Protein AF-A0A963VK21-F1 (afdb_monomer)

Structure (mmCIF, N/CA/C/O backbone):
data_AF-A0A963VK21-F1
#
_entry.id   AF-A0A963VK21-F1
#
loop_
_atom_site.group_PDB
_atom_site.id
_atom_site.type_symbol
_atom_site.label_atom_id
_atom_site.label_alt_id
_atom_site.label_comp_id
_atom_site.label_asym_id
_atom_site.label_entity_id
_atom_site.label_seq_id
_atom_site.pdbx_PDB_ins_code
_atom_site.Cartn_x
_atom_site.Cartn_y
_atom_site.Cartn_z
_atom_site.occupancy
_atom_site.B_iso_or_equiv
_atom_site.auth_seq_id
_atom_site.auth_comp_id
_atom_site.auth_asym_id
_atom_site.auth_atom_i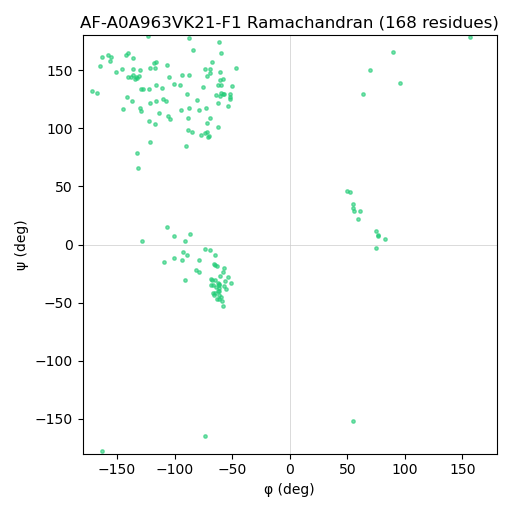d
_atom_site.pdbx_PDB_model_num
ATOM 1 N N . MET A 1 1 ? -93.184 4.747 27.694 1.00 38.81 1 MET A N 1
ATOM 2 C CA . MET A 1 1 ? -92.887 3.882 26.534 1.00 38.81 1 MET A CA 1
ATOM 3 C C . MET A 1 1 ? -92.634 4.799 25.336 1.00 38.81 1 MET A C 1
ATOM 5 O O . MET A 1 1 ? -93.477 5.6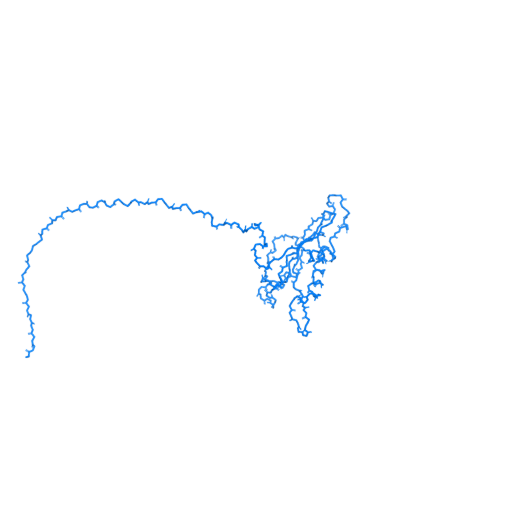29 25.040 1.00 38.81 1 MET A O 1
ATOM 9 N N . ARG A 1 2 ? -91.406 4.740 24.805 1.00 35.34 2 ARG A N 1
ATOM 10 C CA . ARG A 1 2 ? -90.800 5.391 23.608 1.00 35.34 2 ARG A CA 1
ATOM 11 C C . ARG A 1 2 ? -91.739 5.262 22.358 1.00 35.34 2 ARG A C 1
ATOM 13 O O . ARG A 1 2 ? -92.478 4.289 22.348 1.00 35.34 2 ARG A O 1
ATOM 20 N N . ILE A 1 3 ? -91.828 6.095 21.298 1.00 35.97 3 ILE A N 1
ATOM 21 C CA . ILE A 1 3 ? -90.870 6.843 20.433 1.00 35.97 3 ILE A CA 1
ATOM 22 C C . ILE A 1 3 ? -91.607 7.971 19.640 1.00 35.97 3 ILE A C 1
ATOM 24 O O . ILE A 1 3 ? -92.822 7.943 19.487 1.00 35.97 3 ILE A O 1
ATOM 28 N N . THR A 1 4 ? -90.814 8.935 19.156 1.00 47.50 4 THR A N 1
ATOM 29 C CA . THR A 1 4 ? -91.003 10.223 18.443 1.00 47.50 4 THR A CA 1
ATOM 30 C C . THR A 1 4 ? -91.094 10.207 16.888 1.00 47.50 4 THR A C 1
ATOM 32 O O . THR A 1 4 ? -90.770 9.199 16.266 1.00 47.50 4 THR A O 1
ATOM 35 N N . SER A 1 5 ? -91.311 11.414 16.307 1.00 39.78 5 SER A N 1
ATOM 36 C CA . SER A 1 5 ? -91.063 11.940 14.921 1.00 39.78 5 SER A CA 1
ATOM 37 C C . SER A 1 5 ? -92.256 11.900 13.931 1.00 39.78 5 SER A C 1
ATOM 39 O O . SER A 1 5 ? -93.043 10.969 13.993 1.00 39.78 5 SER A O 1
ATOM 41 N N . SER A 1 6 ? -92.544 12.901 13.071 1.00 38.91 6 SER A N 1
ATOM 42 C CA . SER A 1 6 ? -91.649 13.719 12.224 1.00 38.91 6 SER A CA 1
ATOM 43 C C . SER A 1 6 ? -92.199 15.098 11.777 1.00 38.91 6 SER A C 1
ATOM 45 O O . SER A 1 6 ? -93.393 15.370 11.812 1.00 38.91 6 SER A O 1
ATOM 47 N N . PHE A 1 7 ? -91.239 15.916 11.329 1.00 41.06 7 PHE A N 1
ATOM 48 C CA . PHE A 1 7 ? -91.224 17.247 10.693 1.00 41.06 7 PHE A CA 1
ATOM 49 C C . PHE A 1 7 ? -91.984 17.379 9.355 1.00 41.06 7 PHE A C 1
ATOM 51 O O . PHE A 1 7 ? -92.187 16.361 8.709 1.00 41.06 7 PHE A O 1
ATOM 58 N N . VAL A 1 8 ? -92.263 18.623 8.901 1.00 32.69 8 VAL A N 1
ATOM 59 C CA . VAL A 1 8 ? -91.698 19.300 7.688 1.00 32.69 8 VAL A CA 1
ATOM 60 C C . VAL A 1 8 ? -92.127 20.787 7.663 1.00 32.69 8 VAL A C 1
ATOM 62 O O . VAL A 1 8 ? -93.310 21.075 7.798 1.00 32.69 8 VAL A O 1
ATOM 65 N N . SER A 1 9 ? -91.193 21.722 7.424 1.00 31.03 9 SER A N 1
ATOM 66 C CA . SER A 1 9 ? -91.377 22.833 6.463 1.00 31.03 9 SER A CA 1
ATOM 67 C C . SER A 1 9 ? -90.044 23.534 6.179 1.00 31.03 9 SER A C 1
ATOM 69 O O . SER A 1 9 ? -89.303 23.869 7.101 1.00 31.03 9 SER A O 1
ATOM 71 N N . ALA A 1 10 ? -89.734 23.716 4.897 1.00 39.88 10 ALA A N 1
ATOM 72 C CA . ALA A 1 10 ? -88.502 24.301 4.376 1.00 39.88 10 ALA A CA 1
ATOM 73 C C . ALA A 1 10 ? -88.821 25.600 3.627 1.00 39.88 10 ALA A C 1
ATOM 75 O O . ALA A 1 10 ? -89.764 25.614 2.839 1.00 39.88 10 ALA A O 1
ATOM 76 N N . VAL A 1 11 ? -88.019 26.657 3.814 1.00 34.19 11 VAL A N 1
ATOM 77 C CA . VAL A 1 11 ? -88.074 27.877 2.988 1.00 34.19 11 VAL A CA 1
ATOM 78 C C . VAL A 1 11 ? -86.673 28.491 2.788 1.00 34.19 11 VAL A C 1
ATOM 80 O O . VAL A 1 11 ? -86.039 28.933 3.738 1.00 34.19 11 VAL A O 1
ATOM 83 N N . LEU A 1 12 ? -86.281 28.505 1.507 1.00 32.75 12 LEU A N 1
ATOM 84 C CA . LEU A 1 12 ? -85.625 29.539 0.677 1.00 32.75 12 LEU A CA 1
ATOM 85 C C . LEU A 1 12 ? -84.203 30.079 0.967 1.00 32.75 12 LEU A C 1
ATOM 87 O O . LEU A 1 12 ? -83.874 30.582 2.034 1.00 32.75 12 LEU A O 1
ATOM 91 N N . PHE A 1 13 ? -83.406 30.049 -0.110 1.00 40.44 13 PHE A N 1
ATOM 92 C CA . PHE A 1 13 ? -82.037 30.543 -0.283 1.00 40.44 13 PHE A CA 1
ATOM 93 C C . PHE A 1 13 ? -81.987 32.024 -0.705 1.00 40.44 13 PHE A C 1
ATOM 95 O O . PHE A 1 13 ? -82.779 32.453 -1.543 1.00 40.44 13 PHE A O 1
ATOM 102 N N . ALA A 1 14 ? -80.964 32.752 -0.244 1.00 40.72 14 ALA A N 1
ATOM 103 C CA . ALA A 1 14 ? -80.500 34.009 -0.836 1.00 40.72 14 ALA A CA 1
ATOM 104 C C . ALA A 1 14 ? -78.985 33.935 -1.102 1.00 40.72 14 ALA A C 1
ATOM 106 O O . ALA A 1 14 ? -78.219 33.476 -0.256 1.00 40.72 14 ALA A O 1
ATOM 107 N N . ALA A 1 15 ? -78.570 34.359 -2.298 1.00 50.88 15 ALA A N 1
ATOM 108 C CA . ALA A 1 15 ? -77.195 34.314 -2.790 1.00 50.88 15 ALA A CA 1
ATOM 109 C C . ALA A 1 15 ? -76.459 35.647 -2.557 1.00 50.88 15 ALA A C 1
ATOM 111 O O . ALA A 1 15 ? -77.001 36.711 -2.846 1.00 50.88 15 ALA A O 1
ATOM 112 N N . LEU A 1 16 ? -75.199 35.579 -2.115 1.00 48.09 16 LEU A N 1
ATOM 113 C CA . LEU A 1 16 ? -74.234 36.683 -2.126 1.00 48.09 16 LEU A CA 1
ATOM 114 C C . LEU A 1 16 ? -72.930 36.177 -2.752 1.00 48.09 16 LEU A C 1
ATOM 116 O O . LEU A 1 16 ? -72.312 35.239 -2.253 1.00 48.09 16 LEU A O 1
ATOM 120 N N . GLY A 1 17 ? -72.546 36.778 -3.878 1.00 51.06 17 GLY A N 1
ATOM 121 C CA . GLY A 1 17 ? -71.321 36.456 -4.603 1.00 51.06 17 GLY A CA 1
ATOM 122 C C . GLY A 1 17 ? -70.101 37.129 -3.979 1.00 51.06 17 GLY A C 1
ATOM 123 O O . GLY A 1 17 ? -70.054 38.350 -3.868 1.00 51.06 17 GLY A O 1
ATOM 124 N N . PHE A 1 18 ? -69.094 36.330 -3.631 1.00 47.44 18 PHE A N 1
ATOM 125 C CA . PHE A 1 18 ? -67.733 36.782 -3.348 1.00 47.44 18 PHE A CA 1
ATOM 126 C C . PHE A 1 18 ? -66.809 36.227 -4.438 1.00 47.44 18 PHE A C 1
ATOM 128 O O . PHE A 1 18 ? -66.614 35.019 -4.541 1.00 47.44 18 PHE A O 1
ATOM 135 N N . SER A 1 19 ? -66.241 37.107 -5.265 1.00 51.44 19 SER A N 1
ATOM 136 C CA . SER A 1 19 ? -65.156 36.760 -6.189 1.00 51.44 19 SER A CA 1
ATOM 137 C C . SER A 1 19 ? -63.830 36.844 -5.434 1.00 51.44 19 SER A C 1
ATOM 139 O O . SER A 1 19 ? -63.268 37.928 -5.283 1.00 51.44 19 SER A O 1
ATOM 141 N N . LEU A 1 20 ? -63.334 35.706 -4.949 1.00 51.22 20 LEU A N 1
ATOM 142 C CA . LEU A 1 20 ? -62.017 35.597 -4.327 1.00 51.22 20 LEU A CA 1
ATOM 143 C C . LEU A 1 20 ? -60.973 35.308 -5.418 1.00 51.22 20 LEU A C 1
ATOM 145 O O . LEU A 1 20 ? -60.809 34.166 -5.842 1.00 51.22 20 LEU A O 1
ATOM 149 N N . GLN A 1 21 ? -60.263 36.334 -5.893 1.00 54.12 21 GLN A N 1
ATOM 150 C CA . GLN A 1 21 ? -59.045 36.114 -6.675 1.00 54.12 21 GLN A CA 1
ATOM 151 C C . GLN A 1 21 ? -57.919 35.736 -5.708 1.00 54.12 21 GLN A C 1
ATOM 153 O O . GLN A 1 21 ? -57.264 36.594 -5.122 1.00 54.12 21 GLN A O 1
ATOM 158 N N . ALA A 1 22 ? -57.708 34.435 -5.513 1.00 56.81 22 ALA A N 1
ATOM 159 C CA . ALA A 1 22 ? -56.510 33.934 -4.856 1.00 56.81 22 ALA A CA 1
ATOM 160 C C . ALA A 1 22 ? -55.330 34.075 -5.829 1.00 56.81 22 ALA A C 1
ATOM 162 O O . ALA A 1 22 ? -55.115 33.230 -6.695 1.00 56.81 22 ALA A O 1
ATOM 163 N N . GLN A 1 23 ? -54.570 35.163 -5.714 1.00 53.47 23 GLN A N 1
ATOM 164 C CA . GLN A 1 23 ? -53.245 35.246 -6.319 1.00 53.47 23 GLN A CA 1
ATOM 165 C C . GLN A 1 23 ? -52.308 34.337 -5.525 1.00 53.47 23 GLN A C 1
ATOM 167 O O . GLN A 1 23 ? -51.787 34.707 -4.477 1.00 53.47 23 GLN A O 1
ATOM 172 N N . THR A 1 24 ? -52.106 33.116 -6.014 1.00 55.53 24 THR A N 1
ATOM 173 C CA . THR A 1 24 ? -50.985 32.281 -5.590 1.00 55.53 24 THR A CA 1
ATOM 174 C C . THR A 1 24 ? -49.711 32.881 -6.166 1.00 55.53 24 THR A C 1
ATOM 176 O O . THR A 1 24 ? -49.331 32.590 -7.300 1.00 55.53 24 THR A O 1
ATOM 179 N N . THR A 1 25 ? -49.052 33.744 -5.400 1.00 58.44 25 THR A N 1
ATOM 180 C CA . THR A 1 25 ? -47.638 34.047 -5.608 1.00 58.44 25 THR A CA 1
ATOM 181 C C . THR A 1 25 ? -46.870 32.749 -5.382 1.00 58.44 25 THR A C 1
ATOM 183 O O . THR A 1 25 ? -46.675 32.313 -4.250 1.00 58.44 25 THR A O 1
ATOM 186 N N . ILE A 1 26 ? -46.485 32.080 -6.469 1.00 66.94 26 ILE A N 1
ATOM 187 C CA . ILE A 1 26 ? -45.511 30.994 -6.397 1.00 66.94 26 ILE A CA 1
ATOM 188 C C . ILE A 1 26 ? -44.173 31.673 -6.131 1.00 66.94 26 ILE A C 1
ATOM 190 O O . ILE A 1 26 ? -43.617 32.315 -7.023 1.00 66.94 26 ILE A O 1
ATOM 194 N N . GLU A 1 27 ? -43.683 31.589 -4.896 1.00 74.56 27 GLU A N 1
ATOM 195 C CA . GLU A 1 27 ? -42.325 32.033 -4.612 1.00 74.56 27 GLU A CA 1
ATOM 196 C C . GLU A 1 27 ? -41.338 31.218 -5.460 1.00 74.56 27 GLU A C 1
ATOM 198 O O . GLU A 1 27 ? -41.501 29.997 -5.592 1.00 74.56 27 GLU A O 1
ATOM 203 N N . PRO A 1 28 ? -40.323 31.863 -6.061 1.00 72.56 28 PRO A N 1
ATOM 204 C CA . PRO A 1 28 ? -39.319 31.148 -6.827 1.00 72.56 28 PRO A CA 1
ATOM 205 C C . PRO A 1 28 ? -38.653 30.111 -5.923 1.00 72.56 28 PRO A C 1
ATOM 207 O O . PRO A 1 28 ? -38.221 30.420 -4.811 1.00 72.56 28 PRO A O 1
ATOM 210 N N . ALA A 1 29 ? -38.578 28.867 -6.405 1.00 75.44 29 ALA A N 1
ATOM 211 C CA . ALA A 1 29 ? -37.924 27.792 -5.678 1.00 75.44 29 ALA A CA 1
ATOM 212 C C . ALA A 1 29 ? -36.515 28.241 -5.270 1.00 75.44 29 ALA A C 1
ATOM 214 O O . ALA A 1 29 ? -35.719 28.674 -6.109 1.00 75.44 29 ALA A O 1
ATOM 215 N N . LYS A 1 30 ? -36.219 28.154 -3.968 1.00 74.81 30 LYS A N 1
ATOM 216 C CA . LYS A 1 30 ? -34.900 28.486 -3.433 1.00 74.81 30 LYS A CA 1
ATOM 217 C C . LYS A 1 30 ? -33.843 27.712 -4.235 1.00 74.81 30 LYS A C 1
ATOM 219 O O . LYS A 1 30 ? -33.994 26.494 -4.369 1.00 74.81 30 LYS A O 1
ATOM 224 N N . PRO A 1 31 ? -32.788 28.371 -4.750 1.00 70.06 31 PRO A N 1
ATOM 225 C CA . PRO A 1 31 ? -31.739 27.687 -5.490 1.00 70.06 31 PRO A CA 1
ATOM 226 C C . PRO A 1 31 ? -31.211 26.511 -4.671 1.00 70.06 31 PRO A C 1
ATOM 228 O O . PRO A 1 31 ? -30.844 26.679 -3.502 1.00 70.06 31 PRO A O 1
ATOM 231 N N . ILE A 1 32 ? -31.195 25.320 -5.271 1.00 71.06 32 ILE A N 1
ATOM 232 C CA . ILE A 1 32 ? -30.587 24.142 -4.658 1.00 71.06 32 ILE A CA 1
ATOM 233 C C . ILE A 1 32 ? -29.081 24.395 -4.677 1.00 71.06 32 ILE A C 1
ATOM 235 O O . ILE A 1 32 ? -28.409 24.159 -5.676 1.00 71.06 32 ILE A O 1
ATOM 239 N N . GLN A 1 33 ? -28.563 24.945 -3.580 1.00 67.44 33 GLN A N 1
ATOM 240 C CA . GLN A 1 33 ? -27.127 25.061 -3.366 1.00 67.44 33 GLN A CA 1
ATOM 241 C C . GLN A 1 33 ? -26.536 23.643 -3.445 1.00 67.44 33 GLN A C 1
ATOM 243 O O . GLN A 1 33 ? -27.083 22.742 -2.792 1.00 67.44 33 GLN A O 1
ATOM 248 N N . PRO A 1 34 ? -25.472 23.405 -4.235 1.00 62.75 34 PRO A N 1
ATOM 249 C CA . PRO A 1 34 ? -24.815 22.107 -4.256 1.00 62.75 34 PRO A CA 1
ATOM 250 C C . PRO A 1 34 ? -24.438 21.735 -2.819 1.00 62.75 34 PRO A C 1
ATOM 252 O O . PRO A 1 34 ? -23.732 22.466 -2.128 1.00 62.75 34 PRO A O 1
ATOM 255 N N . ARG A 1 35 ? -24.983 20.614 -2.337 1.00 66.94 35 ARG A N 1
ATOM 256 C CA . ARG A 1 35 ? -24.854 20.169 -0.938 1.00 66.94 35 ARG A CA 1
ATOM 257 C C . ARG A 1 35 ? -23.445 19.719 -0.560 1.00 66.94 35 ARG A C 1
ATOM 259 O O . ARG A 1 35 ? -23.206 19.378 0.592 1.00 66.94 35 ARG A O 1
ATOM 266 N N . THR A 1 36 ? -22.529 19.676 -1.511 1.00 74.12 36 THR A N 1
ATOM 267 C CA . THR A 1 36 ? -21.177 19.174 -1.313 1.00 74.12 36 THR A CA 1
ATOM 268 C C . THR A 1 36 ? -20.264 20.314 -0.894 1.00 74.12 36 THR A C 1
ATOM 270 O O . THR A 1 36 ? -19.602 20.933 -1.724 1.00 74.12 36 THR A O 1
ATOM 273 N N . GLN A 1 37 ? -20.242 20.594 0.408 1.00 86.25 37 GLN A N 1
ATOM 274 C CA . GLN A 1 37 ? -19.075 21.224 1.019 1.00 86.25 37 GLN A CA 1
ATOM 275 C C . GLN A 1 37 ? -17.983 20.160 1.148 1.00 86.25 37 GLN A C 1
ATOM 277 O O . GLN A 1 37 ? -18.268 19.018 1.514 1.00 86.25 37 GLN A O 1
ATOM 282 N N . THR A 1 38 ? -16.749 20.516 0.803 1.00 94.00 38 THR A N 1
ATOM 283 C CA . THR A 1 38 ? -15.594 19.642 1.012 1.00 94.00 38 THR A CA 1
ATOM 284 C C . THR A 1 38 ? -15.326 19.479 2.505 1.00 94.00 38 THR A C 1
ATOM 286 O O . THR A 1 38 ? -15.697 20.337 3.311 1.00 94.00 38 THR A O 1
ATOM 289 N N . GLY A 1 39 ? -14.646 18.393 2.873 1.00 94.56 39 GLY A N 1
ATOM 290 C CA . GLY A 1 39 ? -14.084 18.262 4.213 1.00 94.56 39 GLY A CA 1
ATOM 291 C C . GLY A 1 39 ? -13.043 19.350 4.506 1.00 94.56 39 GLY A C 1
ATOM 292 O O . GLY A 1 39 ? -12.695 20.164 3.644 1.00 94.56 39 GLY A O 1
ATOM 293 N N . LYS A 1 40 ? -12.559 19.381 5.751 1.00 96.62 40 LYS A N 1
ATOM 294 C CA . LYS A 1 40 ? -11.647 20.420 6.249 1.00 96.62 40 LYS A CA 1
ATOM 295 C C . LYS A 1 40 ? -10.332 20.448 5.469 1.00 96.62 40 LYS A C 1
ATOM 297 O O . LYS A 1 40 ? -9.792 21.526 5.232 1.00 96.62 40 LYS A O 1
ATOM 302 N N . LEU A 1 41 ? -9.808 19.275 5.131 1.00 97.25 41 LEU A N 1
ATOM 303 C CA . LEU A 1 41 ? -8.551 19.104 4.410 1.00 97.25 41 LEU A CA 1
ATOM 304 C C . LEU A 1 41 ? -8.767 18.986 2.901 1.00 97.25 41 LEU A C 1
ATOM 306 O O . LEU A 1 41 ? -7.803 19.095 2.147 1.00 97.25 41 LEU A O 1
ATOM 310 N N . ASN A 1 42 ? -10.016 18.776 2.471 1.00 96.88 42 ASN A N 1
ATOM 311 C CA . ASN A 1 42 ? -10.363 18.418 1.103 1.00 96.88 42 ASN A CA 1
ATOM 312 C C . ASN A 1 42 ? -9.539 17.203 0.629 1.00 96.88 42 ASN A C 1
ATOM 314 O O . ASN A 1 42 ? -8.962 17.202 -0.458 1.00 96.88 42 ASN A O 1
ATOM 318 N N . ALA A 1 43 ? -9.440 16.191 1.495 1.00 97.44 43 ALA A N 1
ATOM 319 C CA . ALA A 1 43 ? -8.590 15.018 1.310 1.00 97.44 43 ALA A CA 1
ATOM 320 C C . ALA A 1 43 ? -9.279 13.746 1.818 1.00 97.44 43 ALA A C 1
ATOM 322 O O . ALA A 1 43 ? -10.212 13.805 2.616 1.00 97.44 43 ALA A O 1
ATOM 323 N N . ILE A 1 44 ? -8.791 12.571 1.403 1.00 97.56 44 ILE A N 1
ATOM 3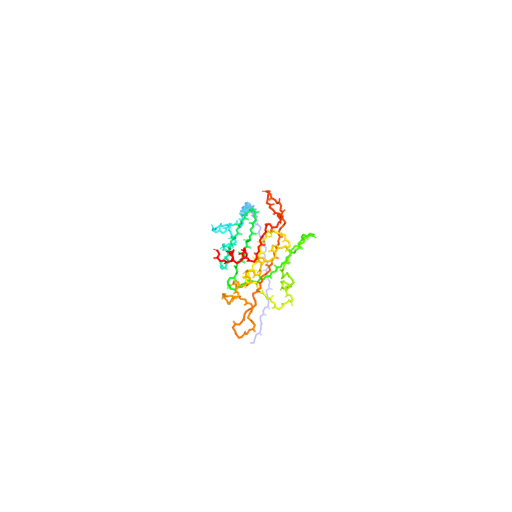24 C CA . ILE A 1 44 ? -9.346 11.280 1.855 1.00 97.56 44 ILE A CA 1
ATOM 325 C C . ILE A 1 44 ? -9.246 11.094 3.380 1.00 97.56 44 ILE A C 1
ATOM 327 O O . ILE A 1 44 ? -10.090 10.438 3.982 1.00 97.56 44 ILE A O 1
ATOM 331 N N . THR A 1 45 ? -8.265 11.736 4.016 1.00 98.06 45 THR A N 1
ATOM 332 C CA . THR A 1 45 ? -8.056 11.728 5.471 1.00 98.06 45 THR A CA 1
ATOM 333 C C . THR A 1 45 ? -9.066 12.583 6.244 1.00 98.06 45 THR A C 1
ATOM 335 O O . THR A 1 45 ? -9.071 12.552 7.472 1.00 98.06 45 THR A O 1
ATOM 338 N N . ASP A 1 46 ? -9.970 13.302 5.562 1.00 97.62 46 ASP A N 1
ATOM 339 C CA . ASP A 1 46 ? -11.167 13.857 6.208 1.00 97.62 46 ASP A CA 1
ATOM 340 C C . ASP A 1 46 ? -12.111 12.742 6.712 1.00 97.62 46 ASP A C 1
ATOM 342 O O . ASP A 1 46 ? -12.955 12.998 7.573 1.00 97.62 46 ASP A O 1
ATOM 346 N N . VAL A 1 47 ? -11.965 11.503 6.216 1.00 97.31 47 VAL A N 1
ATOM 347 C CA . VAL A 1 47 ? -12.628 10.310 6.761 1.00 97.31 47 VAL A CA 1
ATOM 348 C C . VAL A 1 47 ? -11.880 9.843 8.021 1.00 97.31 47 VAL A C 1
ATOM 350 O O . VAL A 1 47 ? -10.726 9.417 7.921 1.00 97.31 47 VAL A O 1
ATOM 353 N N . PRO A 1 48 ? -12.503 9.869 9.218 1.00 96.81 48 PRO A N 1
ATOM 354 C CA . PRO A 1 48 ? -11.813 9.527 10.458 1.00 96.81 48 PRO A CA 1
ATOM 355 C C . PRO A 1 48 ? -11.261 8.098 10.465 1.00 96.81 48 PRO A C 1
ATOM 357 O O . PRO A 1 48 ? -11.991 7.138 10.218 1.00 96.81 48 PRO A O 1
ATOM 360 N N . GLY A 1 49 ? -9.984 7.957 10.824 1.00 95.44 49 GLY A N 1
ATOM 361 C CA . GLY A 1 49 ? -9.302 6.664 10.890 1.00 95.44 49 GLY A CA 1
ATOM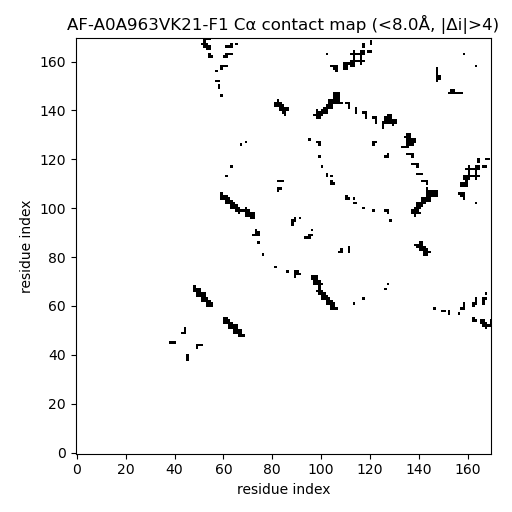 362 C C . GLY A 1 49 ? -8.765 6.156 9.552 1.00 95.44 49 GLY A C 1
ATOM 363 O O . GLY A 1 49 ? -8.250 5.046 9.526 1.00 95.44 49 GLY A O 1
ATOM 364 N N . ILE A 1 50 ? -8.864 6.931 8.467 1.00 98.12 50 ILE A N 1
ATOM 365 C CA . ILE A 1 50 ? -8.069 6.697 7.259 1.00 98.12 50 ILE A CA 1
ATOM 366 C C . ILE A 1 50 ? -6.756 7.464 7.375 1.00 98.12 50 ILE A C 1
ATOM 368 O O . ILE A 1 50 ? -6.742 8.667 7.640 1.00 98.12 50 ILE A O 1
ATOM 372 N N . GLU A 1 51 ? -5.661 6.756 7.143 1.00 98.50 51 GLU A N 1
ATOM 373 C CA . GLU A 1 51 ? -4.303 7.290 7.118 1.00 98.50 51 GLU A CA 1
ATOM 374 C C . GLU A 1 51 ? -3.716 7.099 5.713 1.00 98.50 51 GLU A C 1
ATOM 376 O O . GLU A 1 51 ? -4.118 6.192 4.980 1.00 98.50 51 GLU A O 1
ATOM 381 N N . VAL A 1 52 ? -2.793 7.972 5.306 1.00 98.75 52 VAL A N 1
ATOM 382 C CA . VAL A 1 52 ? -2.130 7.880 3.999 1.00 98.75 52 VAL A CA 1
ATOM 383 C C . VAL A 1 52 ? -0.648 8.149 4.166 1.00 98.75 52 VAL A C 1
ATOM 385 O O . VAL A 1 52 ? -0.277 9.235 4.605 1.00 98.75 52 VAL A O 1
ATOM 388 N N . GLY A 1 53 ? 0.168 7.197 3.729 1.00 98.69 53 GLY A N 1
ATOM 389 C CA . GLY A 1 53 ? 1.617 7.320 3.707 1.00 98.69 53 GLY A CA 1
ATOM 390 C C . GLY A 1 53 ? 2.172 7.154 2.294 1.00 98.69 53 GLY A C 1
ATOM 391 O O . GLY A 1 53 ? 1.560 6.534 1.417 1.00 98.69 53 GLY A O 1
ATOM 392 N N . ASN A 1 54 ? 3.318 7.782 2.035 1.00 98.62 54 ASN A N 1
ATOM 393 C CA . ASN A 1 54 ? 3.940 7.822 0.713 1.00 98.62 54 ASN A CA 1
ATOM 394 C C . ASN A 1 54 ? 5.449 7.627 0.826 1.00 98.62 54 ASN A C 1
ATOM 396 O O . ASN A 1 54 ? 6.089 8.145 1.743 1.00 98.62 54 ASN A O 1
ATOM 400 N N . PHE A 1 55 ? 6.032 6.938 -0.149 1.00 98.69 55 PHE A N 1
ATOM 401 C CA . PHE A 1 55 ? 7.476 6.898 -0.336 1.00 98.69 55 PHE A CA 1
ATOM 402 C C . PHE A 1 55 ? 7.819 6.928 -1.823 1.00 98.69 55 PHE A C 1
ATOM 404 O O . PHE A 1 55 ? 7.332 6.111 -2.609 1.00 98.69 55 PHE A O 1
ATOM 411 N N . GLU A 1 56 ? 8.682 7.863 -2.205 1.00 96.62 56 GLU A N 1
ATOM 412 C CA . GLU A 1 56 ? 9.066 8.103 -3.591 1.00 96.62 56 GLU A CA 1
ATOM 413 C C . GLU A 1 56 ? 10.578 8.240 -3.746 1.00 96.62 56 GLU A C 1
ATOM 415 O O . GLU A 1 56 ? 11.279 8.786 -2.894 1.00 96.62 56 GLU A O 1
ATOM 420 N N . GLN A 1 57 ? 11.088 7.729 -4.862 1.00 94.44 57 GLN A N 1
ATOM 421 C CA . GLN A 1 57 ? 12.464 7.925 -5.297 1.00 94.44 57 GLN A CA 1
ATOM 422 C C . GLN A 1 57 ? 12.517 7.868 -6.817 1.00 94.44 57 GLN A C 1
ATOM 424 O O . GLN A 1 57 ? 11.788 7.098 -7.434 1.00 94.44 57 GLN A O 1
ATOM 429 N N . ARG A 1 58 ? 13.443 8.621 -7.424 1.00 89.88 58 ARG A N 1
ATOM 430 C CA . ARG A 1 58 ? 13.782 8.490 -8.853 1.00 89.88 58 ARG A CA 1
ATOM 431 C C . ARG A 1 58 ? 12.535 8.510 -9.762 1.00 89.88 58 ARG A C 1
ATOM 433 O O . ARG A 1 58 ? 12.419 7.670 -10.640 1.00 89.88 58 ARG A O 1
ATOM 440 N N . PHE A 1 59 ? 11.599 9.440 -9.544 1.00 94.62 59 PHE A N 1
ATOM 441 C CA . PHE A 1 59 ? 10.367 9.608 -10.345 1.00 94.62 59 PHE A CA 1
ATOM 442 C C . PHE A 1 59 ? 9.396 8.409 -10.359 1.00 94.62 59 PHE A C 1
ATOM 444 O O . PHE A 1 59 ? 8.653 8.215 -11.319 1.00 94.62 59 PHE A O 1
ATOM 451 N N . THR A 1 60 ? 9.384 7.618 -9.288 1.00 97.88 60 THR A N 1
ATOM 452 C CA . THR A 1 60 ? 8.378 6.587 -8.994 1.00 97.88 60 THR A CA 1
ATOM 453 C C . THR A 1 60 ? 8.074 6.600 -7.505 1.00 97.88 60 THR A C 1
ATOM 455 O O . THR A 1 60 ? 8.868 7.108 -6.712 1.00 97.88 60 THR A O 1
ATOM 458 N N . GLY A 1 61 ? 6.980 5.969 -7.093 1.00 98.25 61 GLY A N 1
ATOM 459 C CA . GLY A 1 61 ? 6.699 5.815 -5.673 1.00 98.25 61 GLY A CA 1
ATOM 460 C C . GLY A 1 61 ? 5.672 4.745 -5.367 1.00 98.25 61 GLY A C 1
ATOM 461 O O . GLY A 1 61 ? 5.197 4.033 -6.253 1.00 98.25 61 GLY A O 1
ATOM 462 N N . THR A 1 62 ? 5.377 4.632 -4.080 1.00 98.88 62 THR A N 1
ATOM 463 C CA . THR A 1 62 ? 4.266 3.862 -3.528 1.00 98.88 62 THR A CA 1
ATOM 464 C C . THR A 1 62 ? 3.481 4.753 -2.576 1.00 98.88 62 THR A C 1
ATOM 466 O O . THR A 1 62 ? 4.069 5.430 -1.732 1.00 98.88 62 THR A O 1
ATOM 469 N N . THR A 1 63 ? 2.163 4.718 -2.712 1.00 98.94 63 THR A N 1
ATOM 470 C CA . THR A 1 63 ? 1.191 5.302 -1.791 1.00 98.94 63 THR A CA 1
ATOM 471 C C . THR A 1 63 ? 0.450 4.167 -1.101 1.00 98.94 63 THR A C 1
ATOM 473 O O . THR A 1 63 ? 0.020 3.212 -1.755 1.00 98.94 63 THR A O 1
ATOM 476 N N . VAL A 1 64 ? 0.284 4.275 0.213 1.00 98.88 64 VAL A N 1
ATOM 477 C CA . VAL A 1 64 ? -0.458 3.313 1.029 1.00 98.88 64 VAL A CA 1
ATOM 478 C C . VAL A 1 64 ? -1.587 4.056 1.719 1.00 98.88 64 VAL A C 1
ATOM 480 O O . VAL A 1 64 ? -1.349 5.010 2.454 1.00 98.88 64 VAL A O 1
ATOM 483 N N . VAL A 1 65 ? -2.820 3.619 1.481 1.00 98.81 65 VAL A N 1
ATOM 484 C CA . VAL A 1 65 ? -3.983 4.047 2.263 1.00 98.81 65 VAL A CA 1
ATOM 485 C C . VAL A 1 65 ? -4.185 3.016 3.360 1.00 98.81 65 VAL A C 1
ATOM 487 O O . VAL A 1 65 ? -4.456 1.857 3.061 1.00 98.81 65 VAL A O 1
ATOM 490 N N . LEU A 1 66 ? -4.030 3.415 4.616 1.00 98.69 66 LEU A N 1
ATOM 491 C CA . LEU A 1 66 ? -4.130 2.552 5.787 1.00 98.69 66 LEU A CA 1
ATOM 492 C C . L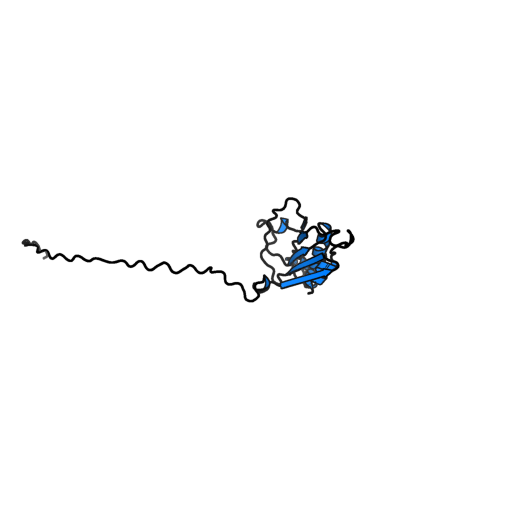EU A 1 66 ? -5.501 2.709 6.452 1.00 98.69 66 LEU A C 1
ATOM 494 O O . LEU A 1 66 ? -5.996 3.820 6.645 1.00 98.69 66 LEU A O 1
ATOM 498 N N . ALA A 1 67 ? -6.075 1.584 6.872 1.00 97.88 67 ALA A N 1
ATOM 499 C CA . ALA A 1 67 ? -7.266 1.522 7.710 1.00 97.88 67 ALA A CA 1
ATOM 500 C C . ALA A 1 67 ? -6.926 0.764 9.009 1.00 97.88 67 ALA A C 1
ATOM 502 O O . ALA A 1 67 ? -7.092 -0.453 9.075 1.00 97.88 67 ALA A O 1
ATOM 503 N N . PRO A 1 68 ? -6.442 1.433 10.076 1.00 94.19 68 PRO A N 1
ATOM 504 C CA . PRO A 1 68 ? -5.981 0.772 11.305 1.00 94.19 68 PRO A CA 1
ATOM 505 C C . PRO A 1 68 ? -7.010 -0.103 12.017 1.00 94.19 68 PRO A C 1
ATOM 507 O O . PRO A 1 68 ? -6.635 -1.016 12.746 1.00 94.19 68 PRO A O 1
ATOM 510 N N . LYS A 1 69 ? -8.305 0.153 11.806 1.00 93.44 69 LYS A N 1
ATOM 511 C CA . LYS A 1 69 ? -9.411 -0.650 12.356 1.00 93.44 69 LYS A CA 1
ATOM 512 C C . LYS A 1 69 ? -10.017 -1.629 11.338 1.00 93.44 69 LYS A C 1
ATOM 514 O O . LYS A 1 69 ? -11.054 -2.233 11.621 1.00 93.44 69 LYS A O 1
ATOM 519 N N . GLY A 1 70 ? -9.393 -1.754 10.169 1.00 94.88 70 GLY A N 1
ATOM 520 C CA . GLY A 1 70 ? -9.973 -2.351 8.975 1.00 94.88 70 GLY A CA 1
ATOM 521 C C . GLY A 1 70 ? -11.084 -1.481 8.379 1.00 94.88 70 GLY A C 1
ATOM 522 O O . GLY A 1 70 ? -11.796 -0.767 9.091 1.00 94.88 70 GLY A O 1
ATOM 523 N N . ALA A 1 71 ? -11.254 -1.550 7.065 1.00 97.00 71 ALA A N 1
ATOM 524 C CA . ALA A 1 71 ? -12.358 -0.913 6.350 1.00 97.00 71 ALA A CA 1
ATOM 525 C C . ALA A 1 71 ? -13.016 -1.923 5.413 1.00 97.00 71 ALA A C 1
ATOM 527 O O . ALA A 1 71 ? -12.324 -2.768 4.854 1.00 97.00 71 ALA A O 1
ATOM 528 N N . VAL A 1 72 ? -14.337 -1.838 5.230 1.00 96.69 72 VAL A N 1
ATOM 529 C CA . VAL A 1 72 ? -15.024 -2.688 4.248 1.00 96.69 72 VAL A CA 1
ATOM 530 C C . VAL A 1 72 ? -14.466 -2.399 2.857 1.00 96.69 72 VAL A C 1
ATOM 532 O O . VAL A 1 72 ? -14.382 -1.236 2.459 1.00 96.69 72 VAL A O 1
ATOM 535 N N . GLY A 1 73 ? -14.055 -3.452 2.151 1.00 93.44 73 GLY A N 1
ATOM 536 C CA . GLY A 1 73 ? -13.400 -3.360 0.849 1.00 93.44 73 GLY A CA 1
ATOM 537 C C . GLY A 1 73 ? -14.302 -3.776 -0.312 1.00 93.44 73 GLY A C 1
ATOM 538 O O . GLY A 1 73 ? -15.228 -4.561 -0.154 1.00 93.44 73 GLY A O 1
ATOM 539 N N . GLY A 1 74 ? -13.999 -3.246 -1.492 1.00 95.31 74 GLY A N 1
ATOM 540 C CA . GLY A 1 74 ? -14.604 -3.608 -2.770 1.00 95.31 74 GLY A CA 1
ATOM 541 C C . GLY A 1 74 ? -13.735 -3.060 -3.900 1.00 95.31 74 GLY A C 1
ATOM 542 O O . GLY A 1 74 ? -13.020 -2.075 -3.699 1.00 95.31 74 GLY A O 1
ATOM 543 N N . VAL A 1 75 ? -13.760 -3.686 -5.076 1.00 97.44 75 VAL A N 1
ATOM 544 C CA . VAL A 1 75 ? -12.950 -3.241 -6.220 1.00 97.44 75 VAL A CA 1
ATOM 545 C C . VAL A 1 75 ? -13.709 -3.344 -7.532 1.00 97.44 75 VAL A C 1
ATOM 547 O O . VAL A 1 75 ? -14.473 -4.277 -7.758 1.00 97.44 75 VAL A O 1
ATOM 550 N N . ASP A 1 76 ? -13.461 -2.377 -8.410 1.00 98.06 76 ASP A N 1
ATOM 551 C CA . ASP A 1 76 ? -13.916 -2.388 -9.793 1.00 98.06 76 ASP A CA 1
ATOM 552 C C . ASP A 1 76 ? -12.726 -2.101 -10.719 1.00 98.06 76 ASP A C 1
ATOM 554 O O . ASP A 1 76 ? -12.131 -1.021 -10.682 1.00 98.06 76 ASP A O 1
ATOM 558 N N . VAL A 1 77 ? -12.353 -3.085 -11.539 1.00 98.31 77 VAL A N 1
ATOM 559 C CA . VAL A 1 77 ? -11.212 -3.009 -12.457 1.00 98.31 77 VAL A CA 1
ATOM 560 C C . VAL A 1 77 ? -11.728 -2.844 -13.882 1.00 98.31 77 VAL A C 1
ATOM 562 O O . VAL A 1 77 ? -12.290 -3.765 -14.469 1.00 98.31 77 VAL A O 1
ATOM 565 N N . ARG A 1 78 ? -11.517 -1.656 -14.460 1.00 98.12 78 ARG A N 1
ATOM 566 C CA . ARG A 1 78 ? -12.071 -1.286 -15.779 1.00 98.12 78 ARG A CA 1
ATOM 567 C C . ARG A 1 78 ? -11.054 -1.188 -16.913 1.00 98.12 78 ARG A C 1
ATOM 569 O O . ARG A 1 78 ? -11.448 -1.132 -18.074 1.00 98.12 78 ARG A O 1
ATOM 576 N N . GLY A 1 79 ? -9.761 -1.135 -16.600 1.00 94.81 79 GLY A N 1
ATOM 577 C CA . GLY A 1 79 ? -8.700 -1.071 -17.609 1.00 94.81 79 GLY A CA 1
ATOM 578 C C . GLY A 1 79 ? -8.488 -2.412 -18.318 1.00 94.81 79 GLY A C 1
ATOM 579 O O . GLY A 1 79 ? -8.675 -3.466 -17.720 1.00 94.81 79 GLY A O 1
ATOM 580 N N . SER A 1 80 ? -8.042 -2.381 -19.577 1.00 96.44 80 SER A N 1
ATOM 581 C CA . SER A 1 80 ? -7.791 -3.593 -20.377 1.00 96.44 80 SER A CA 1
ATOM 582 C C . SER A 1 80 ? -6.465 -4.299 -20.065 1.00 96.44 80 SER A C 1
ATOM 584 O O . SER A 1 80 ? -6.258 -5.425 -20.504 1.00 96.44 80 SER A O 1
ATOM 586 N N . ALA A 1 81 ? -5.557 -3.643 -19.339 1.00 97.19 81 ALA A N 1
ATOM 587 C CA . ALA A 1 81 ? -4.259 -4.185 -18.936 1.00 97.19 81 ALA A CA 1
ATOM 588 C C . ALA A 1 81 ? -4.016 -3.942 -17.433 1.00 97.19 81 ALA A C 1
ATOM 590 O O . ALA A 1 81 ? -3.158 -3.132 -17.072 1.00 97.19 81 ALA A O 1
ATOM 591 N N . PRO A 1 82 ? -4.814 -4.565 -16.547 1.00 98.06 82 PRO A N 1
ATOM 592 C CA . PRO A 1 82 ? -4.661 -4.378 -15.113 1.00 98.06 82 PRO A CA 1
ATOM 593 C C . PRO A 1 82 ? -3.398 -5.069 -14.591 1.00 98.06 82 PRO A C 1
ATOM 595 O O . PRO A 1 82 ? -3.028 -6.152 -15.042 1.00 98.06 82 PRO A O 1
ATOM 598 N N . GLY A 1 83 ? -2.760 -4.454 -13.598 1.00 98.44 83 GLY A N 1
ATOM 599 C CA . GLY A 1 83 ? -1.798 -5.119 -12.726 1.00 98.44 83 GLY A CA 1
ATOM 600 C C . GLY A 1 83 ? -2.290 -4.980 -11.295 1.00 98.44 83 GLY A C 1
ATOM 601 O O . GLY A 1 83 ? -2.265 -3.881 -10.740 1.00 98.44 83 GLY A O 1
ATOM 602 N N . THR A 1 84 ? -2.796 -6.071 -10.732 1.00 98.69 84 THR A N 1
ATOM 603 C CA . THR A 1 84 ? -3.467 -6.070 -9.432 1.00 98.69 84 THR A CA 1
ATOM 604 C C . THR A 1 84 ? -3.020 -7.238 -8.563 1.00 98.69 84 THR A C 1
ATOM 606 O O . THR A 1 84 ? -2.482 -8.233 -9.049 1.00 98.69 84 THR A O 1
ATOM 609 N N . ARG A 1 85 ? -3.249 -7.105 -7.257 1.00 98.50 85 ARG A N 1
ATOM 610 C CA . ARG A 1 85 ? -3.066 -8.153 -6.248 1.00 98.50 85 ARG A CA 1
ATOM 611 C C . ARG A 1 85 ? -4.288 -8.177 -5.333 1.00 98.50 85 ARG A C 1
ATOM 613 O O . ARG A 1 85 ? -4.797 -7.114 -4.989 1.00 98.50 85 ARG A O 1
ATOM 620 N N . GLU A 1 86 ? -4.697 -9.379 -4.919 1.00 96.69 86 GLU A N 1
ATOM 621 C CA . GLU A 1 86 ? -5.756 -9.624 -3.918 1.00 96.69 86 GLU A CA 1
ATOM 622 C C . GLU A 1 86 ? -7.143 -9.062 -4.276 1.00 96.69 86 GLU A C 1
ATOM 624 O O . GLU A 1 86 ? -7.995 -8.894 -3.410 1.00 96.69 86 GLU A O 1
ATOM 629 N N . THR A 1 87 ? -7.422 -8.818 -5.559 1.00 97.44 87 THR A N 1
ATOM 630 C CA . THR A 1 87 ? -8.732 -8.304 -5.986 1.00 97.44 87 THR A CA 1
ATOM 631 C C . THR A 1 87 ? -9.859 -9.313 -5.801 1.00 97.44 87 THR A C 1
ATOM 633 O O . THR A 1 87 ? -10.957 -8.906 -5.440 1.00 97.44 87 THR A O 1
ATOM 636 N N . ASP A 1 88 ? -9.599 -10.612 -5.981 1.00 96.62 88 ASP A N 1
ATOM 637 C CA . ASP A 1 88 ? -10.614 -11.655 -5.795 1.00 96.62 88 ASP A CA 1
ATOM 638 C C . ASP A 1 88 ? -11.137 -11.698 -4.352 1.00 96.62 88 ASP A C 1
ATOM 640 O O . ASP A 1 88 ? -12.322 -11.926 -4.141 1.00 96.62 88 ASP A O 1
ATOM 644 N N . LEU A 1 89 ? -10.296 -11.400 -3.350 1.00 95.25 89 LEU A N 1
ATOM 645 C CA . LEU A 1 89 ? -10.722 -11.358 -1.943 1.00 95.25 89 LEU A CA 1
ATOM 646 C C . LEU A 1 89 ? -11.773 -10.280 -1.660 1.00 95.25 89 LEU A C 1
ATOM 648 O O . LEU A 1 89 ? -12.448 -10.369 -0.643 1.00 95.25 89 LEU A O 1
ATOM 652 N N . LEU A 1 90 ? -11.916 -9.289 -2.544 1.00 95.75 90 LEU A N 1
ATOM 653 C CA . LEU A 1 90 ? -12.875 -8.194 -2.403 1.00 95.75 90 LEU A CA 1
ATOM 654 C C . LEU A 1 90 ? -14.229 -8.483 -3.058 1.00 95.75 90 LEU A C 1
ATOM 656 O O . LEU A 1 90 ? -15.096 -7.606 -3.076 1.00 95.75 90 LEU A O 1
ATOM 660 N N . ASP A 1 91 ? -14.420 -9.684 -3.609 1.00 96.06 91 ASP A N 1
ATOM 661 C CA . ASP A 1 91 ? -15.752 -10.148 -3.981 1.00 96.06 91 ASP A CA 1
ATOM 662 C C . ASP A 1 91 ? -16.623 -10.282 -2.712 1.00 96.06 91 ASP A C 1
ATOM 664 O O . ASP A 1 91 ? -16.210 -10.940 -1.754 1.00 96.06 91 ASP A O 1
ATOM 668 N N . PRO A 1 92 ? -17.837 -9.698 -2.680 1.00 94.69 92 PRO A N 1
ATOM 669 C CA . PRO A 1 92 ? -18.691 -9.682 -1.490 1.00 94.69 92 PRO A CA 1
ATOM 670 C C . PRO A 1 92 ? -19.188 -11.068 -1.042 1.00 94.69 92 PRO A C 1
ATOM 672 O O . PRO A 1 92 ? -19.814 -11.176 0.011 1.00 94.69 92 PRO A O 1
ATOM 675 N N . THR A 1 93 ? -18.967 -12.118 -1.836 1.00 95.81 93 THR A N 1
ATOM 676 C CA . THR A 1 93 ? -19.307 -13.505 -1.486 1.00 95.81 93 THR A CA 1
ATOM 677 C C . THR A 1 93 ? -18.179 -14.242 -0.760 1.00 95.81 93 THR A C 1
ATOM 679 O O . THR A 1 93 ? -18.402 -15.340 -0.245 1.00 95.81 93 THR A O 1
ATOM 682 N N . ASN A 1 94 ? -16.983 -13.649 -0.691 1.00 94.69 94 ASN A N 1
ATOM 683 C CA . ASN A 1 94 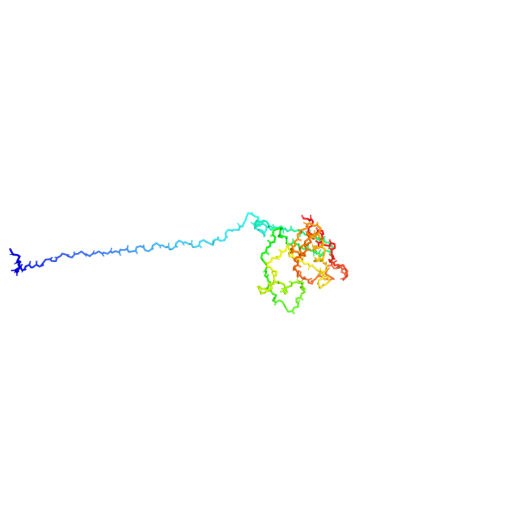? -15.826 -14.235 -0.026 1.00 94.69 94 ASN A CA 1
ATOM 684 C C . ASN A 1 94 ? -15.809 -13.970 1.487 1.00 94.69 94 ASN A C 1
ATOM 686 O O . ASN A 1 94 ? -16.572 -13.178 2.032 1.00 94.69 94 ASN A O 1
ATOM 690 N N . LEU A 1 95 ? -14.927 -14.692 2.185 1.00 90.19 95 LEU A N 1
ATOM 691 C CA . LEU A 1 95 ? -14.845 -14.696 3.650 1.00 90.19 95 LEU A CA 1
ATOM 692 C C . LEU A 1 95 ? -14.390 -13.356 4.247 1.00 90.19 95 LEU A C 1
ATOM 694 O O . LEU A 1 95 ? -14.787 -13.011 5.358 1.00 90.19 95 LEU A O 1
ATOM 698 N N . VAL A 1 96 ? -13.496 -12.660 3.550 1.00 87.19 96 VAL A N 1
ATOM 699 C CA . VAL A 1 96 ? -12.826 -11.461 4.051 1.00 87.19 96 VAL A CA 1
ATOM 700 C C . VAL A 1 96 ? -13.689 -10.246 3.737 1.00 87.19 96 VAL A C 1
ATOM 702 O O . VAL A 1 96 ? -13.915 -9.926 2.578 1.00 87.19 96 VAL A O 1
ATOM 705 N N . ASP A 1 97 ? -14.149 -9.550 4.774 1.00 84.12 97 ASP A N 1
ATOM 706 C CA . ASP A 1 97 ? -15.019 -8.377 4.642 1.00 84.12 97 ASP A CA 1
ATOM 707 C C . ASP A 1 97 ? -14.270 -7.046 4.795 1.00 84.12 97 ASP A C 1
ATOM 709 O O . ASP A 1 97 ? -14.833 -5.988 4.504 1.00 84.12 97 ASP A O 1
ATOM 713 N N . LYS A 1 98 ? -13.012 -7.077 5.253 1.00 94.31 98 LYS A N 1
ATOM 714 C CA . LYS A 1 98 ? -12.212 -5.890 5.569 1.00 94.31 98 LYS A CA 1
ATOM 715 C C . LYS A 1 98 ? -10.813 -5.943 4.977 1.00 94.31 98 LYS A C 1
ATOM 717 O O . LYS A 1 98 ? -10.160 -6.981 4.982 1.00 94.31 98 LYS A O 1
ATOM 722 N N . VAL A 1 99 ? -10.345 -4.774 4.556 1.00 97.38 99 VAL A N 1
ATOM 723 C CA . VAL A 1 99 ? -8.963 -4.510 4.151 1.00 97.38 99 VAL A CA 1
ATOM 724 C C . VAL A 1 99 ? -8.245 -3.717 5.235 1.00 97.38 99 VAL A C 1
ATOM 726 O O . VAL A 1 99 ? -8.842 -2.843 5.871 1.00 97.38 99 VAL A O 1
ATOM 729 N N . ASP A 1 100 ? -6.961 -3.998 5.428 1.00 98.25 100 ASP A N 1
ATOM 730 C CA . 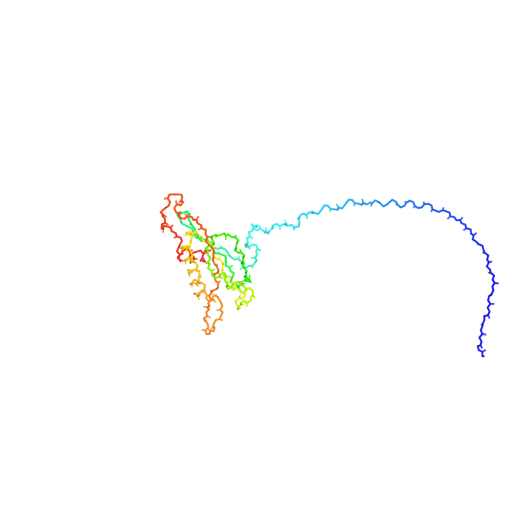ASP A 1 100 ? -6.105 -3.267 6.370 1.00 98.25 100 ASP A CA 1
ATOM 731 C C . ASP A 1 100 ? -5.398 -2.089 5.697 1.00 98.25 100 ASP A C 1
ATOM 733 O O . ASP A 1 100 ? -5.102 -1.073 6.339 1.00 98.25 100 ASP A O 1
ATOM 737 N N . ALA A 1 101 ? -5.116 -2.238 4.401 1.00 98.62 101 ALA A N 1
ATOM 738 C CA . ALA A 1 101 ? -4.481 -1.230 3.573 1.00 98.62 101 ALA A CA 1
ATOM 739 C C . ALA A 1 101 ? -4.817 -1.417 2.088 1.00 98.62 101 ALA A C 1
ATOM 741 O O . ALA A 1 101 ? -5.120 -2.524 1.654 1.00 98.62 101 ALA A O 1
ATOM 742 N N . VAL A 1 102 ? -4.684 -0.354 1.295 1.00 98.81 102 VAL A N 1
ATOM 743 C CA . VAL A 1 102 ? -4.673 -0.405 -0.174 1.00 98.81 102 VAL A CA 1
ATOM 744 C C . VAL A 1 102 ? -3.373 0.202 -0.682 1.00 98.81 102 VAL A C 1
ATOM 746 O O . VAL A 1 102 ? -2.972 1.279 -0.240 1.00 98.81 102 VAL A O 1
ATOM 749 N N . VAL A 1 103 ? -2.723 -0.479 -1.625 1.00 98.94 103 VAL A N 1
ATOM 750 C CA . VAL A 1 103 ? -1.428 -0.071 -2.183 1.00 98.94 103 VAL A CA 1
ATOM 751 C C . VAL A 1 103 ? -1.577 0.395 -3.625 1.00 98.94 103 VAL A C 1
ATOM 753 O O . VAL A 1 103 ? -2.058 -0.340 -4.485 1.00 98.94 103 VAL A O 1
ATOM 756 N N . LEU A 1 104 ? -1.106 1.609 -3.903 1.00 98.94 104 LEU A N 1
ATOM 757 C CA . LEU A 1 104 ? -0.991 2.164 -5.249 1.00 98.94 104 LEU A CA 1
ATOM 758 C C . LEU A 1 104 ? 0.487 2.400 -5.547 1.00 98.94 104 LEU A C 1
ATOM 760 O O . LEU A 1 104 ? 1.168 3.090 -4.791 1.00 98.94 104 LEU A O 1
ATOM 764 N N . THR A 1 105 ? 1.013 1.817 -6.621 1.00 98.88 105 THR A N 1
ATOM 765 C CA . THR A 1 105 ? 2.467 1.832 -6.850 1.00 98.88 105 THR A CA 1
ATOM 766 C C . THR A 1 105 ? 2.858 1.923 -8.322 1.00 98.88 105 THR A C 1
ATOM 768 O O . THR A 1 105 ? 2.121 1.515 -9.221 1.00 98.88 105 THR A O 1
ATOM 771 N N . GLY A 1 106 ? 4.022 2.520 -8.575 1.00 98.50 106 GLY A N 1
ATOM 772 C CA . GLY A 1 106 ? 4.656 2.546 -9.892 1.00 98.50 106 GLY A CA 1
ATOM 773 C C . GLY A 1 106 ? 5.270 1.198 -10.281 1.00 98.50 106 GLY A C 1
ATOM 774 O O . GLY A 1 106 ? 5.010 0.164 -9.679 1.00 98.50 106 GLY A O 1
ATOM 775 N N . GLY A 1 107 ? 6.135 1.192 -11.293 1.00 98.06 107 GLY A N 1
ATOM 776 C CA . GLY A 1 107 ? 6.932 0.019 -11.667 1.00 98.06 107 GLY A CA 1
ATOM 777 C C . GLY A 1 107 ? 6.194 -1.078 -12.436 1.00 98.06 107 GLY A C 1
ATOM 778 O O . GLY A 1 107 ? 6.789 -2.125 -12.704 1.00 98.06 107 GLY A O 1
ATOM 779 N N . SER A 1 108 ? 4.940 -0.851 -12.844 1.00 98.25 108 SER A N 1
ATOM 780 C CA . SER A 1 108 ? 4.092 -1.858 -13.494 1.00 98.25 108 SER A CA 1
ATOM 781 C C . SER A 1 108 ? 3.974 -3.131 -12.638 1.00 98.25 108 SER A C 1
ATOM 783 O O . SER A 1 108 ? 4.056 -3.058 -11.417 1.00 98.25 108 SER A O 1
ATOM 785 N N . ALA A 1 109 ? 3.766 -4.304 -13.241 1.00 98.38 109 ALA A N 1
ATOM 786 C CA . ALA A 1 109 ? 3.535 -5.560 -12.520 1.00 98.38 109 ALA A CA 1
ATOM 787 C C . ALA A 1 109 ? 4.625 -5.889 -11.479 1.00 98.38 109 ALA A C 1
ATOM 789 O O . ALA A 1 109 ? 4.339 -6.513 -10.463 1.00 98.38 109 ALA A O 1
ATOM 790 N N . PHE A 1 110 ? 5.861 -5.429 -11.691 1.00 98.31 110 PHE A N 1
ATOM 791 C CA . PHE A 1 110 ? 6.953 -5.607 -10.734 1.00 98.31 110 PHE A CA 1
ATOM 792 C C . PHE A 1 110 ? 6.757 -4.829 -9.431 1.00 98.31 110 PHE A C 1
ATOM 794 O O . PHE A 1 110 ? 7.209 -5.280 -8.384 1.00 98.31 110 PHE A O 1
ATOM 801 N N . GLY A 1 111 ? 6.079 -3.681 -9.494 1.00 98.56 111 GLY A N 1
ATOM 802 C CA . GLY A 1 111 ? 5.788 -2.851 -8.329 1.00 98.56 111 GLY A CA 1
ATOM 803 C C . GLY A 1 111 ? 4.852 -3.518 -7.328 1.00 98.56 111 GLY A C 1
ATOM 804 O O . GLY A 1 111 ? 4.839 -3.113 -6.172 1.00 98.56 111 GLY A O 1
ATOM 805 N N . LEU A 1 112 ? 4.134 -4.585 -7.712 1.00 98.81 112 LEU A N 1
ATOM 806 C CA . LEU A 1 112 ? 3.318 -5.374 -6.780 1.00 98.81 112 LEU A CA 1
ATOM 807 C C . LEU A 1 112 ? 4.131 -5.937 -5.599 1.00 98.81 112 LEU A C 1
ATOM 809 O O . LEU A 1 112 ? 3.542 -6.223 -4.558 1.00 98.81 112 LEU A O 1
ATOM 813 N N . ASP A 1 113 ? 5.463 -6.029 -5.715 1.00 98.69 113 ASP A N 1
ATOM 814 C CA . ASP A 1 113 ? 6.365 -6.330 -4.592 1.00 98.69 113 ASP A CA 1
ATOM 815 C C . ASP A 1 113 ? 6.200 -5.341 -3.420 1.00 98.69 113 ASP A C 1
ATOM 817 O O . ASP A 1 113 ? 6.301 -5.725 -2.258 1.00 98.69 113 ASP A O 1
ATOM 821 N N . ALA A 1 114 ? 5.845 -4.078 -3.683 1.00 98.88 114 ALA A N 1
ATOM 822 C CA . ALA A 1 114 ? 5.580 -3.087 -2.640 1.00 98.88 114 ALA A CA 1
ATOM 823 C C . ALA A 1 114 ? 4.476 -3.536 -1.666 1.00 98.88 114 ALA A C 1
ATOM 825 O O . ALA A 1 114 ? 4.590 -3.311 -0.462 1.00 98.88 114 ALA A O 1
ATOM 826 N N . ALA A 1 115 ? 3.447 -4.243 -2.144 1.00 98.81 115 ALA A N 1
ATOM 827 C CA . ALA A 1 115 ? 2.384 -4.750 -1.279 1.00 98.81 115 ALA A CA 1
ATOM 828 C C . ALA A 1 115 ? 2.912 -5.735 -0.223 1.00 98.81 115 ALA A C 1
ATOM 830 O O . ALA A 1 115 ? 2.438 -5.727 0.911 1.00 98.81 115 ALA A O 1
ATOM 831 N N . HIS A 1 116 ? 3.940 -6.523 -0.554 1.00 98.69 116 HIS A N 1
ATOM 832 C CA . HIS A 1 116 ? 4.560 -7.441 0.399 1.00 98.69 116 HIS A CA 1
ATOM 833 C C . HIS A 1 116 ? 5.195 -6.699 1.584 1.00 98.69 116 HIS A C 1
ATOM 835 O O . HIS A 1 116 ? 5.028 -7.113 2.728 1.00 98.69 116 HIS A O 1
ATOM 841 N N . GLY A 1 117 ? 5.854 -5.563 1.340 1.00 98.81 117 GLY A N 1
ATOM 842 C CA . GLY A 1 117 ? 6.421 -4.748 2.418 1.00 98.81 117 GLY A CA 1
ATOM 843 C C . GLY A 1 117 ? 5.371 -4.172 3.364 1.00 98.81 117 GLY A C 1
ATOM 844 O O . GLY A 1 117 ? 5.592 -4.132 4.572 1.00 98.81 117 GLY A O 1
ATOM 845 N N . VAL A 1 118 ? 4.211 -3.783 2.827 1.00 98.88 118 VAL A N 1
ATOM 846 C CA . VAL A 1 118 ? 3.067 -3.334 3.636 1.00 98.88 118 VAL A CA 1
ATOM 847 C C . VAL A 1 118 ? 2.499 -4.485 4.465 1.00 98.88 118 VAL A C 1
ATOM 849 O O . VAL A 1 118 ? 2.218 -4.294 5.644 1.00 98.88 118 VAL A O 1
ATOM 852 N N . MET A 1 119 ? 2.379 -5.688 3.890 1.00 98.62 119 MET A N 1
ATOM 853 C CA . MET A 1 119 ? 1.950 -6.874 4.641 1.00 98.62 119 MET A CA 1
ATOM 854 C C . MET A 1 119 ? 2.884 -7.168 5.819 1.00 98.62 119 MET A C 1
ATOM 856 O O . MET A 1 119 ? 2.401 -7.345 6.931 1.00 98.62 119 MET A O 1
ATOM 860 N N . LEU A 1 120 ? 4.204 -7.176 5.604 1.00 98.62 120 LEU A N 1
ATOM 861 C CA . LEU A 1 120 ? 5.170 -7.420 6.683 1.00 98.62 120 LEU A CA 1
ATOM 862 C C . LEU A 1 120 ? 5.044 -6.375 7.797 1.00 98.62 120 LEU A C 1
ATOM 864 O O . LEU A 1 120 ? 4.983 -6.727 8.972 1.00 98.62 120 LEU A O 1
ATOM 868 N N . TRP A 1 121 ? 4.929 -5.095 7.433 1.00 98.69 121 TRP A N 1
ATOM 869 C CA . TRP A 1 121 ? 4.736 -4.027 8.410 1.00 98.69 121 TRP A CA 1
ATOM 870 C C . TRP A 1 121 ? 3.427 -4.194 9.201 1.00 98.69 121 TRP A C 1
ATOM 872 O O . TRP A 1 121 ? 3.414 -4.057 10.423 1.00 98.69 121 TRP A O 1
ATOM 882 N N . LEU A 1 122 ? 2.316 -4.541 8.544 1.00 98.50 122 LEU A N 1
ATOM 883 C CA . LEU A 1 122 ? 1.037 -4.789 9.219 1.00 98.50 122 LEU A CA 1
ATOM 884 C C . LEU A 1 122 ? 1.102 -6.005 10.156 1.00 98.50 122 LEU A C 1
ATOM 886 O O . LEU A 1 122 ? 0.609 -5.932 11.283 1.00 98.50 122 LEU A O 1
ATOM 890 N N . GLU A 1 123 ? 1.747 -7.093 9.728 1.00 98.25 123 GLU A N 1
ATOM 891 C CA . GLU A 1 123 ? 1.948 -8.298 10.538 1.00 98.25 123 GLU A CA 1
ATOM 892 C C . GLU A 1 123 ? 2.768 -8.004 11.805 1.00 98.25 123 GLU A C 1
ATOM 894 O O . GLU A 1 123 ? 2.366 -8.398 12.908 1.00 98.25 123 GLU A O 1
ATOM 899 N N . GLU A 1 124 ? 3.881 -7.271 11.671 1.00 97.81 124 GLU A N 1
ATOM 900 C CA . GLU A 1 124 ? 4.710 -6.800 12.792 1.00 97.81 124 GLU A CA 1
ATOM 901 C C . GLU A 1 124 ? 3.874 -5.988 13.795 1.00 97.81 124 GLU A C 1
ATOM 903 O O . GLU A 1 124 ? 4.016 -6.147 15.010 1.00 97.81 124 GLU A O 1
ATOM 908 N N . ASN A 1 125 ? 2.934 -5.188 13.286 1.00 96.81 125 ASN A N 1
ATOM 909 C CA . ASN A 1 125 ? 2.016 -4.366 14.073 1.00 96.81 125 ASN A CA 1
ATOM 910 C C . ASN A 1 125 ? 0.732 -5.102 14.511 1.00 96.81 125 ASN A C 1
ATOM 912 O O . ASN A 1 125 ? -0.178 -4.472 15.049 1.00 96.81 125 ASN A O 1
ATOM 916 N N . LYS A 1 126 ? 0.641 -6.427 14.311 1.00 96.44 126 LYS A N 1
ATOM 917 C CA . LYS A 1 126 ? -0.522 -7.266 14.673 1.00 96.44 126 LYS A CA 1
ATOM 918 C C . LYS A 1 126 ? -1.846 -6.780 14.074 1.00 96.44 126 LYS A C 1
ATOM 920 O O . LYS A 1 126 ? -2.904 -6.920 14.688 1.00 96.44 126 LYS A O 1
ATOM 925 N N . ARG A 1 127 ? -1.784 -6.239 12.857 1.00 96.38 127 ARG A N 1
ATOM 926 C CA . ARG A 1 127 ? -2.927 -5.771 12.069 1.00 96.38 127 ARG A CA 1
ATOM 927 C C . ARG A 1 127 ? -3.179 -6.739 10.921 1.00 96.38 127 ARG A C 1
ATOM 929 O O . ARG A 1 127 ? -2.274 -7.029 10.148 1.00 96.38 127 ARG A O 1
ATOM 936 N N . GLY A 1 128 ? -4.392 -7.265 10.845 1.00 95.62 128 GLY A N 1
ATOM 937 C CA . GLY A 1 128 ? -4.784 -8.215 9.815 1.00 95.62 128 GLY A CA 1
ATOM 938 C C . GLY A 1 128 ? -5.954 -9.089 10.227 1.00 95.62 128 GLY A C 1
ATOM 939 O O . GLY A 1 128 ? -6.436 -9.041 11.364 1.00 95.62 128 GLY A O 1
ATOM 940 N N . TRP A 1 129 ? -6.373 -9.948 9.305 1.00 94.25 129 TRP A N 1
ATOM 941 C CA . TRP A 1 129 ? -7.370 -10.973 9.562 1.00 94.25 129 TRP A CA 1
ATOM 942 C C . TRP A 1 129 ? -6.874 -11.954 10.627 1.00 94.25 129 TRP A C 1
ATOM 944 O O . TRP A 1 129 ? -5.834 -12.593 10.467 1.00 94.25 129 TRP A O 1
ATOM 954 N N . ASN A 1 130 ? -7.606 -12.090 11.732 1.00 93.56 130 ASN A N 1
ATOM 955 C CA . ASN A 1 130 ? -7.196 -12.948 12.840 1.00 93.56 130 ASN A CA 1
ATOM 956 C C . ASN A 1 130 ? -7.348 -14.432 12.467 1.00 93.56 130 ASN A C 1
ATOM 958 O O . ASN A 1 130 ? -8.459 -14.913 12.250 1.00 93.56 130 ASN A O 1
ATOM 962 N N . VAL A 1 131 ? -6.233 -15.166 12.451 1.00 95.00 131 VAL A N 1
ATOM 963 C CA . VAL A 1 131 ? -6.192 -16.616 12.166 1.00 95.00 131 VAL A CA 1
ATOM 964 C C . VAL A 1 131 ? -5.933 -17.461 13.422 1.00 95.00 131 VAL A C 1
ATOM 966 O O . VAL A 1 131 ? -5.624 -18.651 13.348 1.00 95.00 131 VAL A O 1
ATOM 969 N N . GLY A 1 132 ? -6.088 -16.855 14.599 1.00 94.44 132 GLY A N 1
ATOM 970 C CA . GLY A 1 132 ? -5.941 -17.485 15.904 1.00 94.44 132 GLY A CA 1
ATOM 971 C C . GLY A 1 132 ? -4.518 -17.430 16.461 1.00 94.44 132 GLY A C 1
ATOM 972 O O . GLY A 1 132 ? -3.547 -17.143 15.766 1.00 94.44 132 GLY A O 1
ATOM 973 N N . ARG A 1 133 ? -4.390 -17.718 17.764 1.00 94.00 133 ARG A N 1
ATOM 974 C CA . ARG A 1 133 ? -3.104 -17.768 18.497 1.00 94.00 133 ARG A CA 1
ATOM 975 C C . ARG A 1 133 ? -2.271 -16.476 18.418 1.00 94.00 133 ARG A C 1
ATOM 977 O O . ARG A 1 133 ? -1.051 -16.528 18.504 1.00 94.00 133 ARG A O 1
ATOM 984 N N . GLY A 1 134 ? -2.929 -15.325 18.262 1.00 92.38 134 GLY A N 1
ATOM 985 C CA . GLY A 1 134 ? -2.256 -14.028 18.115 1.00 92.38 134 GLY A CA 1
ATOM 986 C C . GLY A 1 134 ? -1.607 -13.804 16.743 1.00 92.38 134 GLY A C 1
ATOM 987 O O . GLY A 1 134 ? -0.845 -12.850 16.587 1.00 92.38 134 GLY A O 1
ATOM 988 N N . ASN A 1 135 ? -1.901 -14.666 15.764 1.00 97.25 135 ASN A N 1
ATOM 989 C CA . ASN A 1 135 ? -1.443 -14.528 14.387 1.00 97.25 135 ASN A CA 1
ATOM 990 C C . ASN A 1 135 ? -2.489 -13.793 13.547 1.00 97.25 135 ASN A C 1
ATOM 992 O O . ASN A 1 135 ? -3.699 -13.965 13.738 1.00 97.25 135 ASN A O 1
ATOM 996 N N . VAL A 1 136 ? -2.003 -13.006 12.593 1.00 97.25 136 VAL A N 1
ATOM 997 C CA . VAL A 1 136 ? -2.826 -12.235 11.664 1.00 97.25 136 VAL A CA 1
ATOM 998 C C . VAL A 1 136 ? -2.362 -12.471 10.232 1.00 97.25 136 VAL A C 1
ATOM 1000 O O . VAL A 1 136 ? -1.184 -12.723 10.000 1.00 97.25 136 VAL A O 1
ATOM 1003 N N . VAL A 1 137 ? -3.286 -12.377 9.282 1.00 96.94 137 VAL A N 1
ATOM 1004 C CA . VAL A 1 137 ? -3.004 -12.343 7.845 1.00 96.94 137 VAL A CA 1
ATOM 1005 C C . VAL A 1 137 ? -3.484 -10.990 7.320 1.00 96.94 137 VAL A C 1
ATOM 1007 O O . VAL A 1 137 ? -4.693 -10.788 7.218 1.00 96.94 137 VAL A O 1
ATOM 1010 N N . PRO A 1 138 ? -2.579 -10.035 7.052 1.00 97.88 138 PRO A N 1
ATOM 1011 C CA . PRO A 1 138 ? -2.950 -8.730 6.515 1.00 97.88 138 PRO A CA 1
ATOM 1012 C C . PRO A 1 138 ? -3.605 -8.847 5.138 1.00 97.88 138 PRO A C 1
ATOM 1014 O O . PRO A 1 138 ? -3.113 -9.590 4.289 1.00 97.88 138 PRO A O 1
ATOM 1017 N N . ILE A 1 139 ? -4.671 -8.084 4.914 1.00 98.00 139 ILE A N 1
ATOM 1018 C CA . ILE A 1 139 ? -5.393 -8.025 3.641 1.00 98.00 139 ILE A CA 1
ATOM 1019 C C . ILE A 1 139 ? -5.006 -6.727 2.940 1.00 98.00 139 ILE A C 1
ATOM 1021 O O . ILE A 1 139 ? -5.383 -5.633 3.383 1.00 98.00 139 ILE A O 1
ATOM 1025 N N . VAL A 1 140 ? -4.217 -6.850 1.868 1.00 98.62 140 VAL A N 1
ATOM 1026 C CA . VAL A 1 140 ? -3.555 -5.714 1.205 1.00 98.62 140 VAL A CA 1
ATOM 1027 C C . VAL A 1 140 ? -3.742 -5.784 -0.314 1.00 98.62 140 VAL A C 1
ATOM 1029 O O . VAL A 1 140 ? -2.826 -6.171 -1.054 1.00 98.62 140 VAL A O 1
ATOM 1032 N N . PRO A 1 141 ? -4.922 -5.384 -0.816 1.00 98.50 141 PRO A N 1
ATOM 1033 C CA . PRO A 1 141 ? -5.141 -5.201 -2.238 1.00 98.50 141 PRO A CA 1
ATOM 1034 C C . PRO A 1 141 ? -4.195 -4.146 -2.807 1.00 98.50 141 PRO A C 1
ATOM 1036 O O . PRO A 1 141 ? -3.931 -3.112 -2.184 1.00 98.50 141 PRO A O 1
ATOM 1039 N N . ALA A 1 142 ? -3.703 -4.391 -4.018 1.00 98.88 142 ALA A N 1
ATOM 1040 C CA . ALA A 1 142 ? -2.802 -3.464 -4.689 1.00 98.88 142 ALA A CA 1
ATOM 1041 C C . ALA A 1 142 ? -3.154 -3.277 -6.161 1.00 98.88 142 ALA A C 1
ATOM 1043 O O . ALA A 1 142 ? -3.644 -4.197 -6.818 1.00 98.88 142 ALA A O 1
ATOM 1044 N N . ALA A 1 143 ? -2.840 -2.094 -6.680 1.00 98.88 143 ALA A N 1
ATOM 1045 C CA . ALA A 1 143 ? -2.907 -1.768 -8.095 1.00 98.88 143 ALA A CA 1
ATOM 1046 C C . ALA A 1 143 ? -1.655 -0.997 -8.523 1.00 98.88 143 ALA A C 1
ATOM 1048 O O . ALA A 1 143 ? -1.098 -0.201 -7.761 1.00 98.88 143 ALA A O 1
ATOM 1049 N N . VAL A 1 144 ? -1.216 -1.230 -9.759 1.00 98.81 144 VAL A N 1
ATOM 1050 C CA . VAL A 1 144 ? 0.003 -0.619 -10.303 1.00 98.81 144 VAL A CA 1
ATOM 1051 C C . VAL A 1 144 ? -0.272 0.265 -11.508 1.00 98.81 144 VAL A C 1
ATOM 1053 O O . VAL A 1 144 ? -1.227 0.052 -12.256 1.00 98.81 144 VAL A O 1
ATOM 1056 N N . LEU A 1 145 ? 0.630 1.212 -11.747 1.00 98.44 145 LEU A N 1
ATOM 1057 C CA . LEU A 1 145 ? 0.710 1.976 -12.990 1.00 98.44 145 LEU A CA 1
ATOM 1058 C C . LEU A 1 145 ? 2.024 1.706 -13.732 1.00 98.44 145 LEU A C 1
ATOM 1060 O O . LEU A 1 145 ? 3.025 1.290 -13.146 1.00 98.44 145 LEU A O 1
ATOM 1064 N N . TYR A 1 146 ? 2.031 1.940 -15.047 1.00 97.81 146 TYR A N 1
ATOM 1065 C CA . TYR A 1 146 ? 3.240 1.827 -15.863 1.00 97.81 146 TYR A CA 1
ATOM 1066 C C . TYR A 1 146 ? 4.013 3.153 -15.884 1.00 97.81 146 TYR A C 1
ATOM 1068 O O . TYR A 1 146 ? 3.607 4.117 -16.535 1.00 97.81 146 TYR A O 1
ATOM 1076 N N . ASP A 1 147 ? 5.164 3.176 -15.219 1.00 97.38 147 ASP A N 1
ATOM 1077 C CA . ASP A 1 147 ? 6.183 4.225 -15.298 1.00 97.38 147 ASP A CA 1
ATOM 1078 C C . ASP A 1 147 ? 7.645 3.770 -15.590 1.00 97.38 147 ASP A C 1
ATOM 1080 O O . ASP A 1 147 ? 8.520 4.648 -15.607 1.00 97.38 147 ASP A O 1
ATOM 1084 N N . PRO A 1 148 ? 7.997 2.479 -15.834 1.00 96.69 148 PRO A N 1
ATOM 1085 C CA . PRO A 1 148 ? 9.363 2.096 -16.222 1.00 96.69 148 PRO A CA 1
ATOM 1086 C C . PRO A 1 148 ? 9.925 2.921 -17.390 1.00 96.69 148 PRO A C 1
ATOM 1088 O O . PRO A 1 148 ? 9.231 3.179 -18.374 1.00 96.69 148 PRO A O 1
ATOM 1091 N N . GLY A 1 149 ? 11.189 3.349 -17.278 1.00 94.81 149 GLY A N 1
ATOM 1092 C CA . GLY A 1 149 ? 11.895 4.114 -18.318 1.00 94.81 149 GLY A CA 1
ATOM 1093 C C . GLY A 1 149 ? 11.497 5.591 -18.476 1.00 94.81 149 GLY A C 1
ATOM 1094 O O . GLY A 1 149 ? 12.084 6.297 -19.297 1.00 94.81 149 GLY A O 1
ATOM 1095 N N . ARG A 1 150 ? 10.509 6.094 -17.721 1.00 93.75 150 ARG A N 1
ATOM 1096 C CA . ARG A 1 150 ? 10.102 7.506 -17.803 1.00 93.75 150 ARG A CA 1
ATOM 1097 C C . ARG A 1 150 ? 11.178 8.442 -17.245 1.00 93.75 150 ARG A C 1
ATOM 1099 O O . ARG A 1 150 ? 11.931 8.075 -16.349 1.00 93.75 150 ARG A O 1
ATOM 1106 N N . PHE A 1 151 ? 11.228 9.663 -17.780 1.00 93.75 151 PHE A N 1
ATOM 1107 C CA . PHE A 1 151 ? 12.109 10.746 -17.312 1.00 93.75 151 PHE A CA 1
ATOM 1108 C C . PHE A 1 151 ? 13.608 10.385 -17.269 1.00 93.75 151 PHE A C 1
ATOM 1110 O O . PHE A 1 151 ? 14.346 10.885 -16.427 1.00 93.75 151 PHE A O 1
ATOM 1117 N N . GLY A 1 152 ? 14.064 9.506 -18.171 1.00 89.12 152 GLY A N 1
ATOM 1118 C CA . GLY A 1 152 ? 15.471 9.091 -18.256 1.00 89.12 152 GLY A CA 1
ATOM 1119 C C . GLY A 1 152 ? 15.910 8.086 -17.184 1.00 89.12 152 GLY A C 1
ATOM 1120 O O . GLY A 1 152 ? 17.097 7.784 -17.087 1.00 89.12 152 GLY A O 1
ATOM 1121 N N . ARG A 1 153 ? 14.973 7.556 -16.390 1.00 92.38 153 ARG A N 1
ATOM 1122 C CA . ARG A 1 153 ? 15.225 6.527 -15.376 1.00 92.38 153 ARG A CA 1
ATOM 1123 C C . ARG A 1 153 ? 15.573 5.177 -16.016 1.00 92.38 153 ARG A C 1
ATOM 1125 O O . ARG A 1 153 ? 15.017 4.824 -17.057 1.00 92.38 153 ARG A O 1
ATOM 1132 N N . ALA A 1 154 ? 16.421 4.381 -15.359 1.00 93.81 154 ALA A N 1
ATOM 1133 C CA . ALA A 1 154 ? 16.667 2.999 -15.766 1.00 93.81 154 ALA A CA 1
ATOM 1134 C C . ALA A 1 154 ? 15.373 2.162 -15.724 1.00 93.81 154 ALA A C 1
ATOM 1136 O O . ALA A 1 154 ? 14.484 2.382 -14.904 1.00 93.81 154 ALA A O 1
ATOM 1137 N N . PHE A 1 155 ? 15.249 1.169 -16.606 1.00 95.62 155 PHE A N 1
ATOM 1138 C CA . PHE A 1 155 ? 14.034 0.347 -16.680 1.00 95.62 155 PHE A CA 1
ATOM 1139 C C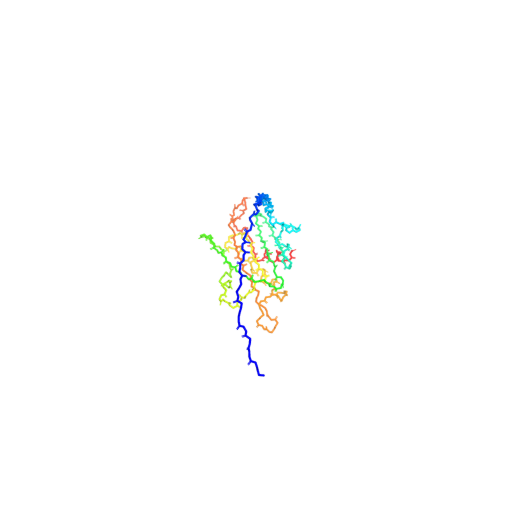 . PHE A 1 155 ? 13.791 -0.485 -15.405 1.00 95.62 155 PHE A C 1
ATOM 1141 O O . PHE A 1 155 ? 12.650 -0.770 -15.050 1.00 95.62 155 PHE A O 1
ATOM 1148 N N . ASN A 1 156 ? 14.866 -0.883 -14.721 1.00 94.88 156 ASN A N 1
ATOM 1149 C CA . ASN A 1 156 ? 14.834 -1.705 -13.512 1.00 94.88 156 ASN A CA 1
ATOM 1150 C C . ASN A 1 156 ? 14.811 -0.898 -12.204 1.00 94.88 156 ASN A C 1
ATOM 1152 O O . ASN A 1 156 ? 14.631 -1.496 -11.146 1.00 94.88 156 ASN A O 1
ATOM 1156 N N . ASP A 1 157 ? 14.959 0.425 -12.255 1.00 94.62 157 ASP A N 1
ATOM 1157 C CA . ASP A 1 157 ? 14.656 1.283 -11.114 1.00 94.62 157 ASP A CA 1
ATOM 1158 C C . ASP A 1 157 ? 13.146 1.253 -10.918 1.00 94.62 157 ASP A C 1
ATOM 1160 O O . ASP A 1 157 ? 12.423 1.779 -11.750 1.00 94.62 157 ASP A O 1
ATOM 1164 N N . ARG A 1 158 ? 12.641 0.616 -9.864 1.00 95.75 158 ARG A N 1
ATOM 1165 C CA . ARG A 1 158 ? 11.200 0.437 -9.628 1.00 95.75 158 ARG A CA 1
ATOM 1166 C C . ARG A 1 158 ? 10.914 0.242 -8.136 1.00 95.75 158 ARG A C 1
ATOM 1168 O O . ARG A 1 158 ? 11.850 -0.095 -7.408 1.00 95.75 158 ARG A O 1
ATOM 1175 N N . PRO A 1 159 ? 9.667 0.441 -7.675 1.00 98.31 159 PRO A N 1
ATOM 1176 C CA . PRO A 1 159 ? 9.291 0.125 -6.305 1.00 98.31 159 PRO A CA 1
ATOM 1177 C C . PRO A 1 159 ? 9.540 -1.350 -5.976 1.00 98.31 159 PRO A C 1
ATOM 1179 O O . PRO A 1 159 ? 9.331 -2.229 -6.812 1.00 98.31 159 PRO A O 1
ATOM 1182 N N . THR A 1 160 ? 9.990 -1.595 -4.751 1.00 98.44 160 THR A N 1
ATOM 1183 C CA . THR A 1 160 ? 10.177 -2.920 -4.143 1.00 98.44 160 THR A CA 1
ATOM 1184 C C . THR A 1 160 ? 9.371 -2.991 -2.846 1.00 98.44 160 THR A C 1
ATOM 1186 O O . THR A 1 160 ? 8.770 -1.993 -2.437 1.00 98.44 160 THR A O 1
ATOM 1189 N N . HIS A 1 161 ? 9.396 -4.121 -2.144 1.00 98.69 161 HIS A N 1
ATOM 1190 C CA . HIS A 1 161 ? 8.820 -4.245 -0.802 1.00 98.69 161 HIS A CA 1
ATOM 1191 C C . HIS A 1 161 ? 9.303 -3.137 0.155 1.00 98.69 161 HIS A C 1
ATOM 1193 O O . HIS A 1 161 ? 8.517 -2.637 0.954 1.00 98.69 161 HIS A O 1
ATOM 1199 N N . GLU A 1 162 ? 10.544 -2.650 0.033 1.00 98.56 162 GLU A N 1
ATOM 1200 C CA . GLU A 1 162 ? 11.015 -1.522 0.849 1.00 98.56 162 GLU A CA 1
ATOM 1201 C C . GLU A 1 162 ? 10.209 -0.237 0.627 1.00 98.56 162 GLU A C 1
ATOM 1203 O O . GLU A 1 162 ? 10.006 0.520 1.575 1.00 98.56 162 GLU A O 1
ATOM 1208 N N . PHE A 1 163 ? 9.744 0.025 -0.601 1.00 98.75 163 PHE A N 1
ATOM 1209 C CA . PHE A 1 163 ? 8.916 1.200 -0.880 1.00 98.75 163 PHE A CA 1
ATOM 1210 C C . PHE A 1 163 ? 7.580 1.102 -0.159 1.00 98.75 163 PHE A C 1
ATOM 1212 O O . PHE A 1 163 ? 7.138 2.082 0.431 1.00 98.75 163 PHE A O 1
ATOM 1219 N N . GLY A 1 164 ? 6.961 -0.080 -0.180 1.00 98.81 164 GLY A N 1
ATOM 1220 C CA . GLY A 1 164 ? 5.720 -0.320 0.545 1.00 98.81 164 GLY A CA 1
ATOM 1221 C C . GLY A 1 164 ? 5.892 -0.183 2.052 1.00 98.81 164 GLY A C 1
ATOM 1222 O O . GLY A 1 164 ? 5.117 0.528 2.680 1.00 98.81 164 GLY A O 1
ATOM 1223 N N . ARG A 1 165 ? 6.944 -0.787 2.622 1.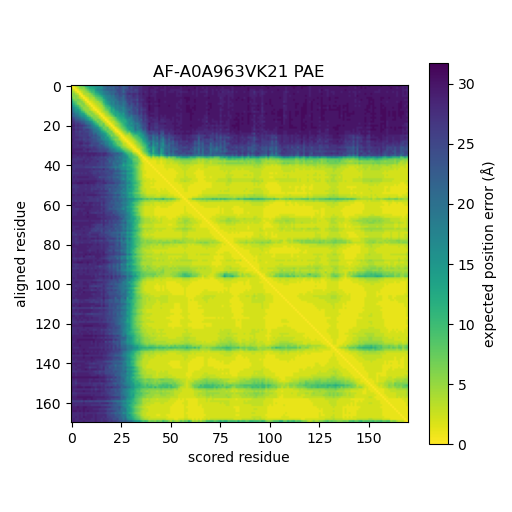00 98.81 165 ARG A N 1
ATOM 1224 C CA . ARG A 1 165 ? 7.244 -0.670 4.056 1.00 98.81 165 ARG A CA 1
ATOM 1225 C C . ARG A 1 165 ? 7.426 0.790 4.476 1.00 98.81 165 ARG A C 1
ATOM 1227 O O . ARG A 1 165 ? 6.727 1.253 5.366 1.00 98.81 165 ARG A O 1
ATOM 1234 N N . LYS A 1 166 ? 8.302 1.532 3.789 1.00 98.81 166 LYS A N 1
ATOM 1235 C CA . LYS A 1 166 ? 8.560 2.951 4.092 1.00 98.81 166 LYS A CA 1
ATOM 1236 C C . LYS A 1 166 ? 7.315 3.813 3.915 1.00 98.81 166 LYS A C 1
ATOM 1238 O O . LYS A 1 166 ? 7.096 4.731 4.691 1.00 98.81 166 LYS A O 1
ATOM 1243 N N . ALA A 1 167 ? 6.491 3.521 2.910 1.00 98.81 167 ALA A N 1
ATOM 1244 C CA . ALA A 1 167 ? 5.233 4.227 2.720 1.00 98.81 167 ALA A CA 1
ATOM 1245 C C . ALA A 1 167 ? 4.209 3.914 3.823 1.00 98.81 167 ALA A C 1
ATOM 1247 O O . ALA A 1 167 ? 3.407 4.780 4.118 1.00 98.81 167 ALA A O 1
ATOM 1248 N N . ALA A 1 168 ? 4.226 2.728 4.439 1.00 98.62 168 ALA A N 1
ATOM 1249 C CA . ALA A 1 168 ? 3.359 2.408 5.577 1.00 98.62 168 ALA A CA 1
ATOM 1250 C C . ALA A 1 168 ? 3.860 2.993 6.915 1.00 98.62 168 ALA A C 1
ATOM 1252 O O . ALA A 1 168 ? 3.067 3.173 7.833 1.00 98.62 168 ALA A O 1
ATOM 1253 N N . GLU A 1 169 ? 5.161 3.272 7.029 1.00 97.62 169 GLU A N 1
ATOM 1254 C CA . GLU A 1 169 ? 5.793 3.866 8.218 1.00 97.62 169 GLU A CA 1
ATOM 1255 C C . GLU A 1 169 ? 5.645 5.398 8.305 1.00 97.62 169 GLU A C 1
ATOM 1257 O O . GLU A 1 169 ? 5.781 5.949 9.399 1.00 97.62 169 GLU A O 1
ATOM 1262 N N . ASN A 1 170 ? 5.400 6.066 7.173 1.00 90.50 170 ASN A N 1
ATOM 1263 C CA . ASN A 1 170 ? 5.299 7.528 7.042 1.00 90.50 170 ASN A CA 1
ATOM 1264 C C . ASN A 1 170 ? 3.879 8.047 7.281 1.00 90.50 170 ASN A C 1
ATOM 1266 O O . ASN A 1 170 ? 3.763 9.108 7.936 1.00 90.50 170 ASN A O 1
#

Secondary structure (DSSP, 8-state):
--------------------------PPPPP--------SSSSGGGSTT-EEEEEEETTEEEEEEEEEEEEE-------SS--EES-GGGSTTSS--EEEEEEEESSGGGGGHHHHHHHHHHHHTT-SEEEETTEEE----EEE---TTGGG--TT----HHHHHHHHH-

Sequence (170 aa):
MRITSSFVSAVLFAALGFSLQAQTTIEPAKPIQPRTQTGKLNAITDVPGIEVGNFEQRFTGTTVVLAPKGAVGGVDVRGSAPGTRETDLLDPTNLVDKVDAVVLTGGSAFGLDAAHGVMLWLEENKRGWNVGRGNVVPIVPAAVLYDPGRFGRAFNDRPTHEFGRKAAEN

Solvent-accessible surface area (backbone atoms only — not comparable to full-atom values): 10366 Å² total; per-residue (Å²): 134,90,91,86,89,85,89,90,90,87,84,87,88,85,90,82,92,78,89,78,83,80,80,78,78,76,73,78,79,76,80,83,68,79,85,77,74,73,54,94,73,66,48,78,59,59,44,86,68,42,45,76,18,59,29,74,59,91,95,40,35,21,40,28,41,36,22,89,85,47,39,80,54,70,81,84,89,84,65,97,80,76,37,73,39,63,64,74,52,31,39,91,88,46,91,57,64,53,28,37,32,41,34,42,25,24,33,23,74,63,11,58,40,13,42,54,19,37,38,53,52,30,42,77,68,69,40,41,50,77,75,55,97,89,42,47,50,48,36,55,35,30,42,42,41,86,49,58,47,50,96,82,38,57,65,82,64,55,42,37,29,67,30,21,30,50,3,69,75,88

Foldseek 3Di:
DDDDDDDDDDDDDDDDDDDDPPPPPPDPDDPPDPPDDAAPVNDPPSPDQWDWFKDDDDPWAKIKTFRQVWDFDADDDDDPQWQKDLRVCNPPVHDDGTAGMEMETELGNQQVQLQVLLQVLCQVVLHACDPDPSGHGHRYMYTYDYDQCPPNDHNPPTHHVVRNNNRNVD

Mean predicted aligned error: 10.87 Å

pLDDT: mean 87.28, std 19.39, range [31.03, 98.94]

Nearest PDB structures (foldseek):
  3tm1-assembly1_A  TM=9.751E-01  e=8.540E-16  Streptantibioticus cattleyicolor
  4ihd-assembly1_A  TM=9.604E-01  e=1.728E-15  Streptantibioticus cattleyicolor
  4ihe-assembly1_A  TM=9.599E-01  e=4.235E-15  Streptantibioticus cattleyicolor
  3s3u-assembly1_A  TM=9.609E-01  e=8.567E-15  Streptantibioticus cattleyicolor
  4ihe-assembly2_B  TM=9.592E-01  e=5.149E-14  Streptantibioticus cattleyicolor

Radius of gyration: 33.32 Å; Cα contacts (8 Å, |Δi|>4): 297; chains: 1; bounding box: 110×54×47 Å